Protein AF-A0A416U2E4-F1 (afdb_monomer)

Foldseek 3Di:
DDDFFFKKFFDADDVVCCVVPNDDDDPARIWTWHDWDCPPVWIKTKTWHPADPVGHIDIDIDTPVRMDTPVVCVPPDPVRVCVVVVDDDDDDDD

Solvent-accessible surface area (backbone atoms only — not comparable to full-atom values): 5835 Å² total; per-residue (Å²): 134,90,51,70,69,40,50,28,30,79,75,45,76,62,62,70,58,27,72,76,76,50,74,87,83,73,84,41,73,54,26,32,28,71,42,75,48,78,72,84,89,51,42,42,32,32,31,39,27,53,61,45,102,90,34,73,65,48,73,48,78,38,53,56,83,24,49,42,57,48,75,82,50,72,88,58,51,70,66,58,49,24,70,74,68,76,49,87,88,86,82,79,90,130

pLDDT: mean 92.23, std 6.37, range [62.09, 98.56]

Structure (mmCIF, N/CA/C/O backbone):
data_AF-A0A416U2E4-F1
#
_entry.id   AF-A0A416U2E4-F1
#
loop_
_atom_site.group_PDB
_atom_site.id
_atom_site.type_symbol
_atom_site.label_atom_id
_atom_site.label_alt_id
_atom_site.label_comp_id
_atom_site.label_asym_id
_atom_site.label_entity_id
_atom_site.label_seq_id
_atom_site.pdbx_PDB_ins_code
_atom_site.Cartn_x
_atom_site.Cartn_y
_atom_site.Cartn_z
_atom_site.occupancy
_atom_site.B_iso_or_equiv
_atom_site.auth_seq_id
_atom_site.auth_comp_id
_atom_site.auth_asym_id
_atom_site.auth_atom_id
_atom_site.pdbx_PDB_model_num
ATOM 1 N N . MET A 1 1 ? 4.232 -12.740 -1.058 1.00 84.75 1 MET A N 1
ATOM 2 C CA . MET A 1 1 ? 3.942 -12.353 -2.450 1.00 84.75 1 MET A CA 1
ATOM 3 C C . MET A 1 1 ? 2.544 -11.770 -2.489 1.00 84.75 1 MET A C 1
ATOM 5 O O . MET A 1 1 ? 1.638 -12.406 -1.950 1.00 84.75 1 MET A O 1
ATOM 9 N N . PHE A 1 2 ? 2.413 -10.558 -3.025 1.00 96.06 2 PHE A N 1
ATOM 10 C CA . PHE A 1 2 ? 1.135 -9.863 -3.179 1.00 96.06 2 PHE A CA 1
ATOM 11 C C . PHE A 1 2 ? 0.236 -10.577 -4.189 1.00 96.06 2 PHE A C 1
ATOM 13 O O . PHE A 1 2 ? 0.717 -11.331 -5.039 1.00 96.06 2 PHE A O 1
ATOM 20 N N . LYS A 1 3 ? -1.068 -10.344 -4.082 1.00 97.25 3 LYS A N 1
ATOM 21 C CA . LYS A 1 3 ? -2.084 -10.828 -5.015 1.00 97.25 3 LYS A CA 1
ATOM 22 C C . LYS A 1 3 ? -2.992 -9.683 -5.433 1.00 97.25 3 LYS A C 1
ATOM 24 O O . LYS A 1 3 ? -3.232 -8.762 -4.657 1.00 97.25 3 LYS A O 1
ATOM 29 N N . VAL A 1 4 ? -3.546 -9.784 -6.639 1.00 98.12 4 VAL A N 1
ATOM 30 C CA . VAL A 1 4 ? -4.590 -8.865 -7.108 1.00 98.12 4 VAL A CA 1
ATOM 31 C C . VAL A 1 4 ? -5.735 -8.834 -6.093 1.00 98.12 4 VAL A C 1
ATOM 33 O O . VAL A 1 4 ? -6.228 -9.881 -5.669 1.00 98.12 4 VAL A O 1
ATOM 36 N N . GLY A 1 5 ? -6.132 -7.627 -5.696 1.00 97.88 5 GLY A N 1
ATOM 37 C CA . GLY A 1 5 ? -7.137 -7.383 -4.663 1.00 97.88 5 GLY A CA 1
ATOM 38 C C . GLY A 1 5 ? -6.590 -7.242 -3.240 1.00 97.88 5 GLY A C 1
ATOM 39 O O . GLY A 1 5 ? -7.354 -6.860 -2.354 1.00 97.88 5 GLY A O 1
ATOM 40 N N . ASP A 1 6 ? -5.299 -7.495 -2.995 1.00 98.31 6 ASP A N 1
ATOM 41 C CA . ASP A 1 6 ? -4.696 -7.195 -1.695 1.00 98.31 6 ASP A CA 1
ATOM 42 C C . ASP A 1 6 ? -4.749 -5.684 -1.419 1.00 98.31 6 ASP A C 1
ATOM 44 O O . ASP A 1 6 ? -4.438 -4.858 -2.282 1.00 98.31 6 ASP A O 1
ATOM 48 N N . LEU A 1 7 ? -5.113 -5.326 -0.185 1.00 97.81 7 LEU A N 1
ATOM 49 C CA . LEU A 1 7 ? -4.957 -3.968 0.327 1.00 97.81 7 LEU A CA 1
ATOM 50 C C . LEU A 1 7 ? -3.533 -3.783 0.846 1.00 9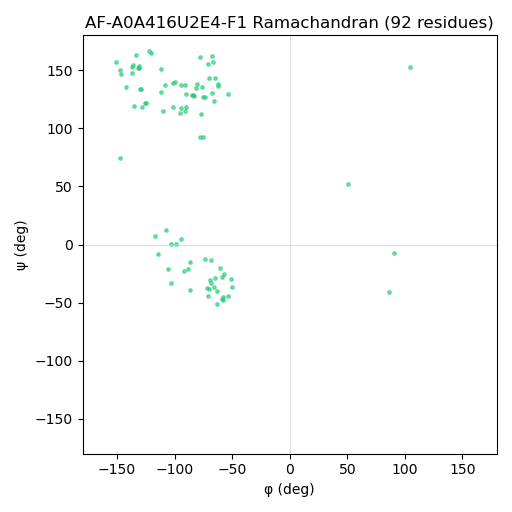7.81 7 LEU A C 1
ATOM 52 O O . LEU A 1 7 ? -3.060 -4.563 1.680 1.00 97.81 7 LEU A O 1
ATOM 56 N N . VAL A 1 8 ? -2.874 -2.729 0.378 1.00 97.94 8 VAL A N 1
ATOM 57 C CA . VAL A 1 8 ? -1.472 -2.417 0.674 1.00 97.94 8 VAL A CA 1
ATOM 58 C C . VAL A 1 8 ? -1.297 -0.950 1.043 1.00 97.94 8 VAL A C 1
ATOM 60 O O . VAL A 1 8 ? -2.166 -0.118 0.776 1.00 97.94 8 VAL A O 1
ATOM 63 N N . TYR A 1 9 ? -0.161 -0.638 1.654 1.00 96.06 9 TYR A N 1
ATOM 64 C CA . TYR A 1 9 ? 0.324 0.723 1.859 1.00 96.06 9 TYR A CA 1
ATOM 65 C C . TYR A 1 9 ? 1.822 0.781 1.542 1.00 96.06 9 TYR A C 1
ATOM 67 O O . TYR A 1 9 ? 2.517 -0.236 1.631 1.00 96.06 9 TYR A O 1
ATOM 75 N N . VAL A 1 10 ? 2.308 1.966 1.173 1.00 95.25 10 VAL A N 1
ATOM 76 C CA . VAL A 1 10 ? 3.736 2.213 0.943 1.00 95.25 10 VAL A CA 1
ATOM 77 C C . VAL A 1 10 ? 4.414 2.347 2.302 1.00 95.25 10 VAL A C 1
ATOM 79 O O . VAL A 1 10 ? 4.122 3.270 3.061 1.00 95.25 10 VAL A O 1
ATOM 82 N N . SER A 1 11 ? 5.262 1.384 2.645 1.00 94.38 11 SER A N 1
ATOM 83 C CA . SER A 1 11 ? 5.930 1.299 3.947 1.00 94.38 11 SER A CA 1
ATOM 84 C C . SER A 1 11 ? 7.407 1.6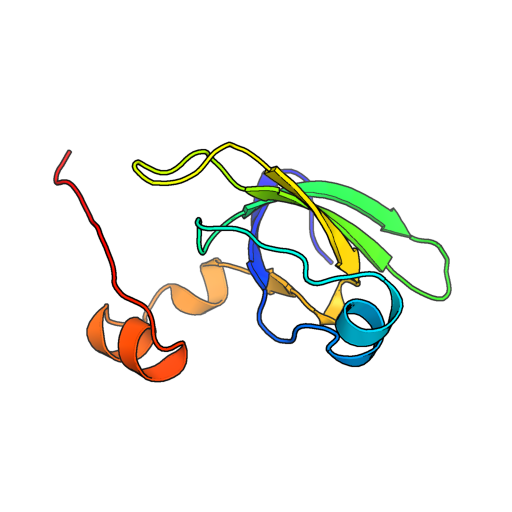73 3.886 1.00 94.38 11 SER A C 1
ATOM 86 O O . SER A 1 11 ? 7.978 2.038 4.913 1.00 94.38 11 SER A O 1
ATOM 88 N N . ASN A 1 12 ? 8.013 1.595 2.700 1.00 94.94 12 ASN A N 1
ATOM 89 C CA . ASN A 1 12 ? 9.426 1.869 2.474 1.00 94.94 12 ASN A CA 1
ATOM 90 C C . ASN A 1 12 ? 9.633 2.482 1.074 1.00 94.94 12 ASN A C 1
ATOM 92 O O . ASN A 1 12 ? 10.057 1.772 0.166 1.00 94.94 12 ASN A O 1
ATOM 96 N N . PRO A 1 13 ? 9.281 3.764 0.868 1.00 92.62 13 PRO A N 1
ATOM 97 C CA . PRO A 1 13 ? 9.373 4.396 -0.446 1.00 92.62 13 PRO A CA 1
ATOM 98 C C . PRO A 1 13 ? 10.822 4.447 -0.949 1.00 92.62 13 PRO A C 1
ATOM 100 O O . PRO A 1 13 ? 11.740 4.778 -0.194 1.00 92.62 13 PRO A O 1
ATOM 103 N N . ASP A 1 14 ? 11.026 4.166 -2.234 1.00 95.19 14 ASP A N 1
ATOM 104 C CA . ASP A 1 14 ? 12.316 4.344 -2.897 1.00 95.19 14 ASP A CA 1
ATOM 105 C C . ASP A 1 14 ? 12.583 5.831 -3.175 1.00 95.19 14 ASP A C 1
ATOM 107 O O . ASP A 1 14 ? 12.209 6.387 -4.211 1.00 95.19 14 ASP A O 1
ATOM 111 N N . THR A 1 15 ? 13.263 6.485 -2.234 1.00 93.38 15 THR A N 1
ATOM 112 C CA . THR A 1 15 ? 13.598 7.909 -2.345 1.00 93.38 15 THR A CA 1
ATOM 113 C C . THR A 1 15 ? 14.547 8.204 -3.504 1.00 93.38 15 THR A C 1
ATOM 115 O O . THR A 1 15 ? 14.486 9.295 -4.060 1.00 93.38 15 THR A O 1
ATOM 118 N N . LYS A 1 16 ? 15.415 7.258 -3.895 1.00 93.81 16 LYS A N 1
ATOM 119 C CA . LYS A 1 16 ? 16.347 7.471 -5.014 1.00 93.81 16 LYS A CA 1
ATOM 120 C C . LYS A 1 16 ? 15.598 7.498 -6.336 1.00 93.81 16 LYS A C 1
ATOM 122 O O . LYS A 1 16 ? 15.846 8.375 -7.157 1.00 93.81 16 LYS A O 1
ATOM 127 N N . TYR A 1 17 ? 14.667 6.562 -6.518 1.00 92.50 17 TYR A N 1
ATOM 128 C CA . TYR A 1 17 ? 13.792 6.561 -7.682 1.00 92.50 17 TYR A CA 1
ATOM 129 C C . TYR A 1 17 ? 12.991 7.866 -7.769 1.00 92.50 17 TYR A C 1
ATOM 131 O O . TYR A 1 17 ? 12.925 8.488 -8.826 1.00 92.50 17 TYR A O 1
ATOM 139 N N . GLU A 1 18 ? 12.420 8.321 -6.654 1.00 93.31 18 GLU A N 1
ATOM 140 C CA . GLU A 1 18 ? 11.595 9.534 -6.635 1.00 93.31 18 GLU A CA 1
ATOM 141 C C . GLU A 1 18 ? 12.387 10.829 -6.864 1.00 93.31 18 GLU A C 1
ATOM 143 O O . GLU A 1 18 ? 11.857 11.769 -7.461 1.00 93.31 18 GLU A O 1
ATOM 148 N N . GLU A 1 19 ? 13.656 10.880 -6.452 1.00 94.19 19 GLU A N 1
ATOM 149 C CA . GLU A 1 19 ? 14.569 11.983 -6.776 1.00 94.19 19 GLU A CA 1
ATOM 150 C C . GLU A 1 19 ? 14.886 12.056 -8.280 1.00 94.19 19 GLU A C 1
ATOM 152 O O . GLU A 1 19 ? 14.999 13.153 -8.830 1.00 94.19 19 GLU A O 1
ATOM 157 N N . GLU A 1 20 ? 15.016 10.909 -8.954 1.00 95.12 20 GLU A N 1
ATOM 158 C CA . GLU A 1 20 ? 15.403 10.831 -10.369 1.00 95.12 20 GLU A CA 1
ATOM 159 C C . GLU A 1 20 ? 14.206 10.955 -11.329 1.00 95.12 20 GLU A C 1
ATOM 161 O O . GLU A 1 20 ? 14.302 11.624 -12.360 1.00 95.12 20 GLU A O 1
ATOM 166 N N . TYR A 1 21 ? 13.068 10.347 -10.984 1.00 91.31 21 TYR A N 1
ATOM 167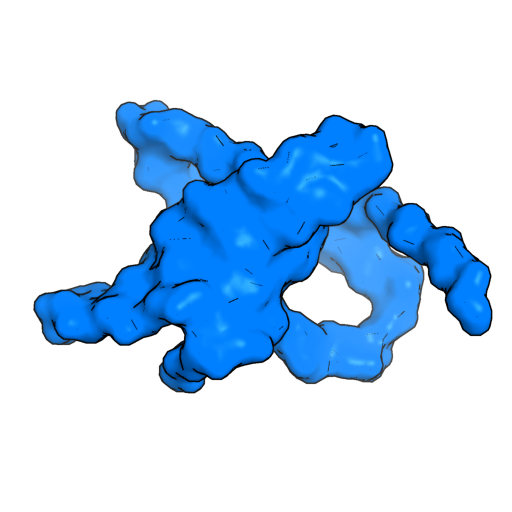 C CA . TYR A 1 21 ? 11.907 10.196 -11.872 1.00 91.31 21 TYR A CA 1
ATOM 168 C C . TYR A 1 21 ? 10.661 10.966 -11.413 1.00 91.31 21 TYR A C 1
ATOM 170 O O . TYR A 1 21 ? 9.695 11.083 -12.171 1.00 91.31 21 TYR A O 1
ATOM 178 N N . GLY A 1 22 ? 10.689 11.541 -10.209 1.00 91.69 22 GLY A N 1
ATOM 179 C CA . GLY A 1 22 ? 9.588 12.296 -9.619 1.00 91.69 22 GLY A CA 1
ATOM 180 C C . GLY A 1 22 ? 8.838 11.530 -8.528 1.00 91.69 22 GLY A C 1
ATOM 181 O O . GLY A 1 22 ? 8.758 10.304 -8.514 1.00 91.69 22 GLY A O 1
ATOM 182 N N . VAL A 1 23 ? 8.257 12.289 -7.598 1.00 89.81 23 VAL A N 1
ATOM 183 C CA . VAL A 1 23 ? 7.582 11.755 -6.408 1.00 89.81 23 VAL A CA 1
ATOM 184 C C . VAL A 1 23 ? 6.231 11.135 -6.772 1.00 89.81 23 VAL A C 1
ATOM 186 O O . VAL A 1 23 ? 5.364 11.805 -7.349 1.00 89.81 23 VAL A O 1
ATOM 189 N N . ARG A 1 24 ? 6.003 9.879 -6.367 1.00 92.81 24 ARG A N 1
ATOM 190 C CA . ARG A 1 24 ? 4.705 9.205 -6.523 1.00 92.81 24 ARG A CA 1
ATOM 191 C C . ARG A 1 24 ? 3.740 9.698 -5.453 1.00 92.81 24 ARG A C 1
ATOM 193 O O . ARG A 1 24 ? 3.669 9.183 -4.343 1.00 92.81 24 ARG A O 1
ATOM 200 N N . PHE A 1 25 ? 2.963 10.719 -5.792 1.00 88.69 25 PHE A N 1
ATOM 201 C CA . PHE A 1 25 ? 2.000 11.301 -4.863 1.00 88.69 25 PHE A CA 1
ATOM 202 C C . PHE A 1 25 ? 0.660 10.543 -4.867 1.00 88.69 25 PHE A C 1
ATOM 204 O O . PHE A 1 25 ? 0.039 10.360 -5.917 1.00 88.69 25 PHE A O 1
ATOM 211 N N . HIS A 1 26 ? 0.170 10.153 -3.686 1.00 89.88 26 HIS A N 1
ATOM 212 C CA . HIS A 1 26 ? -1.175 9.609 -3.474 1.00 89.88 26 HIS A CA 1
ATOM 213 C C . HIS A 1 26 ? -1.754 10.112 -2.142 1.00 89.88 26 HIS A C 1
ATOM 215 O O . HIS A 1 26 ? -1.075 10.142 -1.122 1.00 89.88 26 HIS A O 1
ATOM 221 N N . LYS A 1 27 ? -3.030 10.529 -2.138 1.00 86.69 27 LYS A N 1
ATOM 222 C CA . LYS A 1 27 ? -3.687 11.057 -0.921 1.00 86.69 27 LYS A CA 1
ATOM 223 C C . LYS A 1 27 ? -4.353 9.988 -0.063 1.00 86.69 27 LYS A C 1
ATOM 225 O O . LYS A 1 27 ? -4.632 10.236 1.105 1.00 86.69 27 LYS A O 1
ATOM 230 N N . SER A 1 28 ? -4.668 8.835 -0.645 1.00 90.94 28 SER A N 1
ATOM 231 C CA . SER A 1 28 ? -5.143 7.686 0.121 1.00 90.94 28 SER A CA 1
ATOM 232 C C . SER A 1 28 ? -3.945 6.966 0.725 1.00 90.94 28 SER A C 1
ATOM 234 O O . SER A 1 28 ? -2.967 6.723 0.021 1.00 90.94 28 SER A O 1
ATOM 236 N N . PHE A 1 29 ? -4.034 6.598 2.004 1.00 91.56 29 PHE A N 1
ATOM 237 C CA . PHE A 1 29 ? -2.999 5.794 2.654 1.00 91.56 29 PHE A CA 1
ATOM 238 C C . PHE A 1 29 ? -2.987 4.350 2.133 1.00 91.56 29 PHE A C 1
ATOM 240 O O . PHE A 1 29 ? -1.927 3.770 1.920 1.00 91.56 29 PHE A O 1
ATOM 247 N N . PHE A 1 30 ? -4.172 3.788 1.874 1.00 94.19 30 PHE A N 1
ATOM 248 C CA . PHE A 1 30 ? -4.316 2.438 1.336 1.00 94.19 30 PHE A CA 1
ATOM 249 C C . PHE A 1 30 ? -4.578 2.453 -0.165 1.00 94.19 30 PHE A C 1
ATOM 251 O O . PHE A 1 30 ? -5.370 3.262 -0.664 1.00 94.19 30 PHE A O 1
ATOM 258 N N . GLY A 1 31 ? -3.950 1.511 -0.860 1.00 96.56 31 GLY A N 1
ATOM 259 C CA . GLY A 1 31 ? -4.209 1.178 -2.253 1.00 96.56 31 GLY A CA 1
ATOM 260 C C . GLY A 1 31 ? -4.597 -0.290 -2.410 1.00 96.56 31 GLY A C 1
ATOM 261 O O . GLY A 1 31 ? -4.459 -1.095 -1.488 1.00 96.56 31 GLY A O 1
ATOM 262 N N . THR A 1 32 ? -5.125 -0.632 -3.580 1.00 98.25 32 THR A N 1
ATOM 263 C CA . THR A 1 32 ? -5.468 -2.008 -3.962 1.00 98.25 32 THR A CA 1
ATOM 264 C C . THR A 1 32 ? -4.533 -2.470 -5.064 1.00 98.25 32 THR A C 1
ATOM 266 O O . THR A 1 32 ? -4.371 -1.761 -6.056 1.00 98.25 32 THR A O 1
ATOM 269 N N . VAL A 1 33 ? -3.953 -3.656 -4.908 1.00 98.56 33 VAL A N 1
ATOM 270 C CA . VAL A 1 33 ? -3.123 -4.277 -5.945 1.00 98.56 33 VAL A CA 1
ATOM 271 C C . VAL A 1 33 ? -3.986 -4.621 -7.159 1.00 98.56 33 VAL A C 1
ATOM 273 O O . VAL A 1 33 ? -4.974 -5.351 -7.032 1.00 98.56 33 VAL A O 1
ATOM 276 N N . THR A 1 34 ? -3.614 -4.105 -8.326 1.00 98.44 34 THR A N 1
ATOM 277 C CA . THR A 1 34 ? -4.287 -4.350 -9.612 1.00 98.44 34 THR A CA 1
ATOM 278 C C . THR A 1 34 ? -3.525 -5.342 -10.479 1.00 98.44 34 THR A C 1
ATOM 280 O O . THR A 1 34 ? -4.162 -6.160 -11.142 1.00 98.44 34 THR A O 1
ATOM 283 N N . GLU A 1 35 ? -2.195 -5.346 -10.395 1.00 98.25 35 GLU A N 1
ATOM 284 C CA . GLU A 1 35 ? -1.321 -6.251 -11.142 1.00 98.25 35 GLU A CA 1
ATOM 285 C C . GLU A 1 35 ? -0.063 -6.598 -10.331 1.00 98.25 35 GLU A C 1
ATOM 287 O O . GLU A 1 35 ? 0.398 -5.818 -9.495 1.00 98.25 35 GLU A O 1
ATOM 292 N N . VAL A 1 36 ? 0.477 -7.800 -10.552 1.00 97.94 36 VAL A N 1
ATOM 293 C CA . VAL A 1 36 ? 1.754 -8.252 -9.984 1.00 97.94 36 VAL A CA 1
ATOM 294 C C . VAL A 1 36 ? 2.547 -8.932 -11.090 1.00 97.94 36 VAL A C 1
ATOM 296 O O . VAL A 1 36 ? 2.109 -9.961 -11.609 1.00 97.94 36 VAL A O 1
ATOM 299 N N . THR A 1 37 ? 3.725 -8.393 -11.391 1.00 97.75 37 THR A N 1
ATOM 300 C CA . THR A 1 37 ? 4.582 -8.861 -12.485 1.00 97.75 37 THR A CA 1
ATOM 301 C C . THR A 1 37 ? 5.968 -9.194 -11.948 1.00 97.75 37 THR A C 1
ATOM 303 O O . THR A 1 37 ? 6.631 -8.359 -11.334 1.00 97.75 37 THR A O 1
ATOM 306 N N . ASP A 1 38 ? 6.392 -10.441 -12.151 1.00 96.44 38 ASP A N 1
ATOM 307 C CA . ASP A 1 38 ? 7.709 -10.943 -11.754 1.00 96.44 38 ASP A CA 1
ATOM 308 C C . ASP A 1 38 ? 8.669 -10.858 -12.948 1.00 96.44 38 ASP A C 1
ATOM 310 O O . ASP A 1 38 ? 8.485 -11.546 -13.955 1.00 96.44 38 ASP A O 1
ATOM 314 N N . TYR A 1 39 ? 9.682 -9.999 -12.836 1.00 94.06 39 TYR A N 1
ATOM 315 C CA . TYR A 1 39 ? 10.733 -9.823 -13.841 1.00 94.06 39 TYR A CA 1
ATOM 316 C C . TYR A 1 39 ? 11.984 -10.677 -13.544 1.00 94.06 39 TYR A C 1
ATOM 318 O O . TYR A 1 39 ? 12.986 -10.598 -14.256 1.00 94.06 39 TYR A O 1
ATOM 326 N N . GLY A 1 40 ? 11.946 -11.521 -12.508 1.00 92.81 40 GLY A N 1
ATOM 327 C CA . GLY A 1 40 ? 13.006 -12.441 -12.093 1.00 92.81 40 GLY A CA 1
ATOM 328 C C . GLY A 1 40 ? 14.043 -11.819 -11.155 1.00 92.81 40 GLY A C 1
ATOM 329 O O . GLY A 1 40 ? 14.458 -12.455 -10.187 1.00 92.81 40 GLY A O 1
ATOM 330 N N . ASN A 1 41 ? 14.460 -10.577 -11.409 1.00 93.44 41 ASN A N 1
ATOM 331 C CA . ASN A 1 41 ? 15.324 -9.794 -10.514 1.00 93.44 41 ASN A CA 1
ATOM 332 C C . ASN A 1 41 ? 14.527 -8.924 -9.531 1.00 93.44 41 ASN A C 1
ATOM 334 O O . ASN A 1 41 ? 15.046 -8.555 -8.478 1.00 93.44 41 ASN A O 1
ATOM 338 N N . GLU A 1 42 ? 13.283 -8.601 -9.872 1.00 93.12 42 GLU A N 1
ATOM 339 C CA . GLU A 1 42 ? 12.384 -7.805 -9.054 1.00 93.12 42 GLU A CA 1
ATOM 340 C C . GLU A 1 42 ? 10.920 -8.164 -9.300 1.00 93.12 42 GLU A C 1
ATOM 342 O O . GLU A 1 42 ? 10.549 -8.690 -10.351 1.00 93.12 42 GLU A O 1
ATOM 347 N N . ILE A 1 43 ? 10.085 -7.854 -8.310 1.00 96.88 43 ILE A N 1
ATOM 348 C CA . ILE A 1 43 ? 8.635 -8.004 -8.401 1.00 96.88 43 ILE A CA 1
ATOM 349 C C . ILE A 1 43 ? 8.045 -6.600 -8.440 1.00 96.88 43 ILE A C 1
ATOM 351 O O . ILE A 1 43 ? 8.144 -5.863 -7.457 1.00 96.88 43 ILE A O 1
ATOM 355 N N . CYS A 1 44 ? 7.425 -6.254 -9.562 1.00 97.06 44 CYS A N 1
ATOM 356 C CA . CYS A 1 44 ? 6.686 -5.014 -9.738 1.00 97.06 44 CYS A CA 1
ATOM 357 C C . CYS A 1 44 ? 5.218 -5.227 -9.352 1.00 97.06 44 CYS A C 1
ATOM 359 O O . CYS A 1 44 ? 4.613 -6.251 -9.683 1.00 97.06 44 CYS A O 1
ATOM 361 N N . VAL A 1 45 ? 4.649 -4.270 -8.630 1.00 98.25 45 VAL A N 1
ATOM 362 C CA . VAL A 1 45 ? 3.277 -4.301 -8.130 1.00 98.25 45 VAL A CA 1
ATOM 363 C C . VAL A 1 45 ? 2.589 -3.008 -8.539 1.00 98.25 45 VAL A C 1
ATOM 365 O O . VAL A 1 45 ? 2.990 -1.925 -8.109 1.00 98.25 45 VAL A O 1
ATOM 368 N N . GLU A 1 46 ? 1.535 -3.120 -9.341 1.00 98.06 46 GLU A N 1
ATOM 369 C CA . GLU A 1 46 ? 0.677 -1.983 -9.658 1.00 98.06 46 GLU A CA 1
ATOM 370 C C . GLU A 1 46 ? -0.370 -1.807 -8.562 1.00 98.06 46 GLU A C 1
ATOM 372 O O . GLU A 1 46 ? -1.063 -2.749 -8.159 1.00 98.06 46 GLU A O 1
ATOM 377 N N . VAL A 1 47 ? -0.462 -0.582 -8.049 1.00 98.31 47 VAL A N 1
ATOM 378 C CA . VAL A 1 47 ? -1.325 -0.221 -6.930 1.00 98.31 47 VAL A CA 1
ATOM 379 C C . VAL A 1 47 ? -2.219 0.937 -7.331 1.00 98.31 47 VAL A C 1
ATOM 381 O O . VAL A 1 47 ? -1.768 2.041 -7.637 1.00 98.31 47 VAL A O 1
ATOM 384 N N . LYS A 1 48 ? -3.524 0.698 -7.243 1.00 98.06 48 LYS A N 1
ATOM 385 C CA . LYS A 1 48 ? -4.558 1.703 -7.447 1.00 98.06 48 LYS A CA 1
ATOM 386 C C . LYS A 1 48 ? -4.986 2.309 -6.118 1.00 98.06 48 LYS A C 1
ATOM 388 O O . LYS A 1 48 ? -5.576 1.631 -5.273 1.00 98.06 48 LYS A O 1
ATOM 393 N N . PHE A 1 49 ? -4.773 3.606 -5.965 1.00 96.00 49 PHE A N 1
ATOM 394 C CA . PHE A 1 49 ? -5.269 4.383 -4.839 1.00 96.00 49 PHE A CA 1
ATOM 395 C C . PHE A 1 49 ? -6.661 4.942 -5.161 1.00 96.00 49 PHE A C 1
ATOM 397 O O . PHE A 1 49 ? -6.858 5.531 -6.231 1.00 96.00 49 PHE A O 1
ATOM 404 N N . PRO A 1 50 ? -7.654 4.755 -4.273 1.00 93.00 50 PRO A N 1
ATOM 405 C CA . PRO A 1 50 ? -8.994 5.287 -4.477 1.00 93.00 50 PRO A CA 1
ATOM 406 C C . PRO A 1 50 ? -9.002 6.819 -4.419 1.00 93.00 50 PRO A C 1
ATOM 408 O O . PRO A 1 50 ? -8.087 7.449 -3.890 1.00 93.00 50 PRO A O 1
ATOM 411 N N . ALA A 1 51 ? -10.071 7.416 -4.951 1.00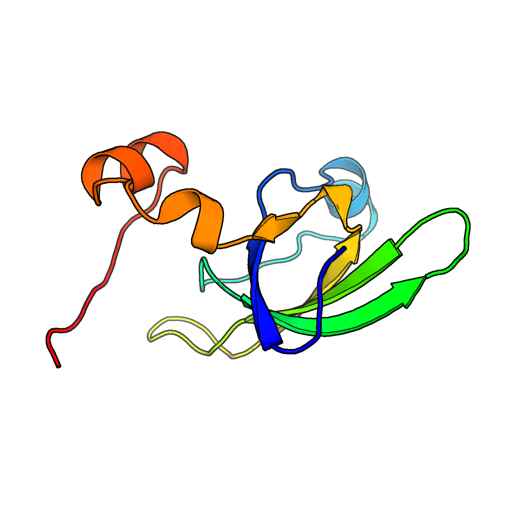 90.56 51 ALA A N 1
ATOM 412 C CA . ALA A 1 51 ? -10.325 8.839 -4.760 1.00 90.56 51 ALA A CA 1
ATOM 413 C C . ALA A 1 51 ? -10.605 9.130 -3.276 1.00 90.56 51 ALA A C 1
ATOM 415 O O . ALA A 1 51 ? -11.254 8.338 -2.592 1.00 90.56 51 ALA A O 1
ATOM 416 N N . THR A 1 52 ? -10.138 10.278 -2.797 1.00 85.62 52 THR A N 1
ATOM 417 C CA . THR A 1 52 ? -10.435 10.805 -1.457 1.00 85.62 52 THR A CA 1
ATOM 418 C C . THR A 1 52 ? -11.115 12.168 -1.603 1.00 85.62 52 THR A C 1
ATOM 420 O O . THR A 1 52 ? -11.022 12.763 -2.677 1.00 85.62 52 THR A O 1
ATOM 423 N N . PRO A 1 53 ? -11.769 12.728 -0.565 1.00 83.06 53 PRO A N 1
ATOM 424 C CA . PRO A 1 53 ? -12.411 14.047 -0.669 1.00 83.06 53 PRO A CA 1
ATOM 425 C C . PRO A 1 53 ? -11.490 15.146 -1.218 1.00 83.06 53 PRO A C 1
ATOM 427 O O . PRO A 1 53 ? -11.938 16.060 -1.902 1.00 83.06 53 PRO A O 1
ATOM 430 N N . ASN A 1 54 ? -10.184 15.017 -0.971 1.00 80.38 54 ASN A N 1
ATOM 431 C CA . ASN A 1 54 ? -9.1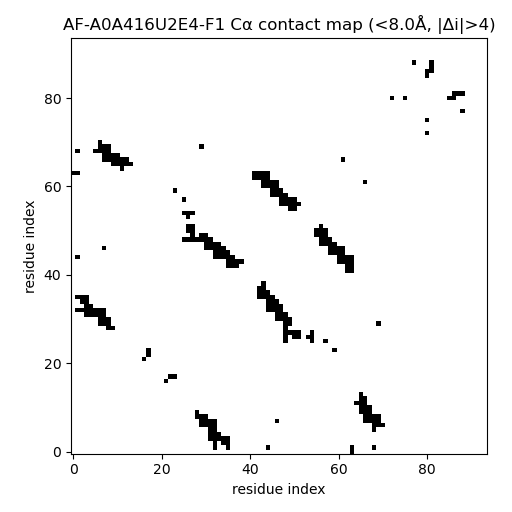78 15.968 -1.420 1.00 80.38 54 ASN A CA 1
ATOM 432 C C . ASN A 1 54 ? -8.372 15.483 -2.638 1.00 80.38 54 ASN A C 1
ATOM 434 O O . ASN A 1 54 ? -7.446 16.188 -3.038 1.00 80.38 54 ASN A O 1
ATOM 438 N N . GLY A 1 55 ? -8.620 14.295 -3.199 1.00 82.75 55 GLY A N 1
ATOM 439 C CA . GLY A 1 55 ? -7.716 13.657 -4.163 1.00 82.75 55 GLY A CA 1
ATOM 440 C C . GLY A 1 55 ? -8.403 12.819 -5.233 1.00 82.75 55 GLY A C 1
ATOM 441 O O . GLY A 1 55 ? -9.407 12.155 -4.994 1.00 82.75 55 GLY A O 1
ATOM 442 N N . CYS A 1 56 ? -7.815 12.810 -6.426 1.00 88.56 56 CYS A N 1
ATOM 443 C CA . CYS A 1 56 ? -8.251 11.942 -7.511 1.00 88.56 56 CYS A CA 1
ATOM 444 C C . CYS A 1 56 ? -7.759 10.503 -7.308 1.00 88.56 56 CYS A C 1
ATOM 446 O O . CYS A 1 56 ? -6.811 10.243 -6.568 1.00 88.56 56 CYS A O 1
ATOM 448 N N . LYS A 1 57 ? -8.402 9.575 -8.015 1.00 91.12 57 LYS A N 1
ATOM 449 C CA . LYS A 1 57 ? -7.946 8.192 -8.163 1.00 91.12 57 LYS A CA 1
ATOM 450 C C . LYS A 1 57 ? -6.650 8.166 -8.981 1.00 91.12 57 LYS A C 1
ATOM 452 O O . LYS A 1 57 ? -6.604 8.783 -10.043 1.00 91.12 57 LYS A O 1
ATOM 457 N N . ILE A 1 58 ? -5.627 7.475 -8.485 1.00 95.06 58 ILE A N 1
ATOM 458 C CA . ILE A 1 58 ? -4.279 7.423 -9.078 1.00 95.06 58 ILE A CA 1
ATOM 459 C C . ILE A 1 58 ? -3.780 5.975 -9.040 1.00 95.06 58 ILE A C 1
ATOM 461 O O . ILE A 1 58 ? -4.207 5.191 -8.193 1.00 95.06 58 ILE A O 1
ATOM 465 N N . GLU A 1 59 ? -2.906 5.614 -9.969 1.00 96.44 59 GLU A N 1
ATOM 466 C CA . GLU A 1 59 ? -2.293 4.293 -10.070 1.00 96.44 59 GLU A CA 1
ATOM 467 C C . GLU A 1 59 ? -0.782 4.460 -10.204 1.00 96.44 59 GLU A C 1
ATOM 469 O O . GLU A 1 59 ? -0.324 5.326 -10.948 1.00 96.44 59 GLU A O 1
ATOM 474 N N . TRP A 1 60 ? -0.033 3.673 -9.439 1.00 97.00 60 TRP A N 1
ATOM 475 C CA . TRP A 1 60 ? 1.423 3.725 -9.388 1.00 97.00 60 TRP A CA 1
ATOM 476 C C . TRP A 1 60 ? 2.000 2.315 -9.379 1.00 97.00 60 TRP A C 1
ATOM 478 O O . TRP A 1 60 ? 1.412 1.402 -8.799 1.00 97.00 60 TRP A O 1
ATOM 488 N N . ALA A 1 61 ? 3.172 2.165 -9.987 1.00 95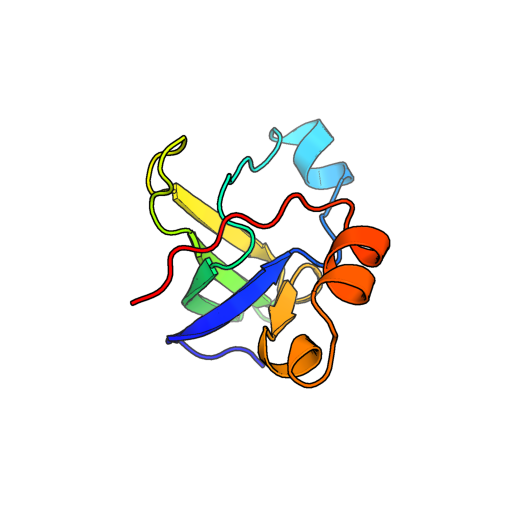.94 61 ALA A N 1
ATOM 489 C CA . ALA A 1 61 ? 3.974 0.957 -9.902 1.00 95.94 61 ALA A CA 1
ATOM 490 C C . ALA A 1 61 ? 5.005 1.093 -8.773 1.00 95.94 61 ALA A C 1
ATOM 492 O O . ALA A 1 61 ? 5.639 2.143 -8.611 1.00 95.94 61 ALA A O 1
ATOM 493 N N . TYR A 1 62 ? 5.170 0.021 -8.008 1.00 97.12 62 TYR A N 1
ATOM 494 C CA . TYR A 1 62 ? 6.150 -0.081 -6.931 1.00 97.12 62 TYR A CA 1
ATOM 495 C C . TYR A 1 62 ? 6.922 -1.384 -7.040 1.00 97.12 62 TYR A C 1
ATOM 497 O O . TYR A 1 62 ? 6.389 -2.402 -7.488 1.00 97.12 62 TYR A O 1
ATOM 505 N N . ASN A 1 63 ? 8.153 -1.382 -6.544 1.00 96.75 63 ASN A N 1
ATOM 506 C CA . ASN A 1 63 ? 8.805 -2.633 -6.206 1.00 96.75 63 ASN A CA 1
ATOM 507 C C . ASN A 1 63 ? 8.113 -3.240 -4.972 1.00 96.75 63 ASN A C 1
ATOM 509 O O . ASN A 1 63 ? 7.688 -2.538 -4.051 1.00 96.75 63 ASN A O 1
ATOM 513 N N . ALA A 1 64 ? 7.983 -4.565 -4.930 1.00 96.88 64 ALA A N 1
ATOM 514 C CA . ALA A 1 64 ? 7.353 -5.268 -3.817 1.00 96.88 64 ALA A CA 1
ATOM 515 C C . ALA A 1 64 ? 8.006 -4.974 -2.451 1.00 96.88 64 ALA A C 1
ATOM 517 O O . ALA A 1 64 ? 7.336 -5.102 -1.428 1.00 96.88 64 ALA A O 1
ATOM 518 N N . ASN A 1 65 ? 9.286 -4.589 -2.413 1.00 96.19 65 ASN A N 1
ATOM 519 C CA . ASN A 1 65 ? 9.979 -4.209 -1.178 1.00 96.19 65 ASN A CA 1
ATOM 520 C C . ASN A 1 65 ? 9.558 -2.835 -0.615 1.00 96.19 65 ASN A C 1
ATOM 522 O O . ASN A 1 65 ? 9.892 -2.529 0.531 1.00 96.19 65 ASN A O 1
ATOM 526 N N . GLU A 1 66 ? 8.830 -2.027 -1.388 1.00 97.31 66 GLU A N 1
ATOM 527 C CA . GLU A 1 66 ? 8.322 -0.720 -0.963 1.00 97.31 66 GLU A CA 1
ATOM 528 C C . GLU A 1 66 ? 6.969 -0.820 -0.245 1.00 97.31 66 GLU A C 1
ATOM 530 O O . GLU A 1 66 ? 6.519 0.135 0.396 1.00 97.31 66 GLU A O 1
ATOM 535 N N . LEU A 1 67 ? 6.300 -1.970 -0.367 1.00 97.62 67 LEU A N 1
ATOM 536 C CA . LEU A 1 67 ? 4.919 -2.180 0.051 1.00 97.62 67 LEU A CA 1
ATOM 537 C C . LEU A 1 67 ? 4.811 -3.128 1.251 1.00 97.62 67 LEU A C 1
ATOM 539 O O . LEU A 1 67 ? 5.573 -4.081 1.409 1.00 97.62 67 LEU A O 1
ATOM 543 N N . SER A 1 68 ? 3.764 -2.926 2.047 1.00 97.38 68 SER A N 1
ATOM 544 C CA . SER A 1 68 ? 3.330 -3.851 3.100 1.00 97.38 68 SER A CA 1
ATOM 545 C C . SER A 1 68 ? 1.828 -4.118 3.004 1.00 97.38 68 SER A C 1
ATOM 547 O O . SER A 1 68 ? 1.063 -3.290 2.502 1.00 97.38 68 SER A O 1
ATOM 549 N N . LEU A 1 69 ? 1.378 -5.280 3.490 1.00 97.56 69 LEU A N 1
ATOM 550 C CA . LEU A 1 69 ? -0.045 -5.625 3.486 1.00 97.56 69 LEU A CA 1
ATOM 551 C C . LEU A 1 69 ? -0.783 -4.868 4.594 1.00 97.56 69 LEU A C 1
ATOM 553 O O . LEU A 1 69 ? -0.373 -4.892 5.752 1.00 97.56 69 LEU A O 1
ATOM 557 N N . ALA A 1 70 ? -1.952 -4.304 4.289 1.00 95.69 70 ALA A N 1
ATOM 558 C CA . ALA A 1 70 ? -2.766 -3.577 5.269 1.00 95.69 70 ALA A CA 1
ATOM 559 C C . ALA A 1 70 ? -3.164 -4.443 6.480 1.00 95.69 70 ALA A C 1
ATOM 561 O O . ALA A 1 70 ? -3.317 -3.938 7.590 1.00 95.69 70 ALA A O 1
ATOM 562 N N . LYS A 1 71 ? -3.271 -5.769 6.302 1.00 94.56 71 LYS A N 1
ATOM 563 C CA . LYS A 1 71 ? -3.565 -6.718 7.392 1.00 94.56 71 LYS A CA 1
ATOM 564 C C . LYS A 1 71 ? -2.508 -6.723 8.505 1.00 94.56 71 LYS A C 1
ATOM 566 O O . LYS A 1 71 ? -2.809 -7.161 9.609 1.00 94.56 71 LYS A O 1
ATOM 571 N N . GLU A 1 72 ? -1.296 -6.242 8.234 1.00 93.31 72 GLU A N 1
ATOM 572 C CA . GLU A 1 72 ? -0.231 -6.091 9.236 1.00 93.31 72 GLU A CA 1
ATOM 573 C C . GLU A 1 72 ? -0.557 -4.996 10.267 1.00 93.31 72 GLU A C 1
ATOM 575 O O . GLU A 1 72 ? 0.055 -4.936 11.331 1.00 93.31 72 GLU A O 1
ATOM 580 N N . LEU A 1 73 ? -1.563 -4.160 9.986 1.00 92.19 73 LEU A N 1
ATOM 581 C CA . LEU A 1 73 ? -2.035 -3.084 10.857 1.00 92.19 73 LEU A CA 1
ATOM 582 C C . LEU A 1 73 ? -3.281 -3.463 11.677 1.00 92.19 73 LEU A C 1
ATOM 584 O O . LEU A 1 73 ? -3.769 -2.633 12.438 1.00 92.19 73 LEU A O 1
ATOM 588 N N . LYS A 1 74 ? -3.799 -4.696 11.538 1.00 89.44 74 LYS A N 1
ATOM 589 C CA . LYS A 1 74 ? -5.118 -5.139 12.040 1.00 89.44 74 LYS A CA 1
ATOM 590 C C . LYS A 1 74 ? -5.397 -4.808 13.514 1.00 89.44 74 LYS A C 1
ATOM 592 O O . LYS A 1 74 ? -6.532 -4.490 13.848 1.00 89.44 74 LYS A O 1
ATOM 597 N N . ASP A 1 75 ? -4.381 -4.874 14.370 1.00 91.62 75 ASP A N 1
ATOM 598 C CA . ASP A 1 75 ? -4.530 -4.702 15.821 1.00 91.62 75 ASP A CA 1
ATOM 599 C C . ASP A 1 75 ? -3.962 -3.360 16.330 1.00 91.62 75 ASP A C 1
ATOM 601 O O . ASP A 1 75 ? -3.780 -3.159 17.535 1.00 91.62 75 ASP A O 1
ATOM 605 N N . MET A 1 76 ? -3.652 -2.419 15.428 1.00 92.62 76 MET A N 1
AT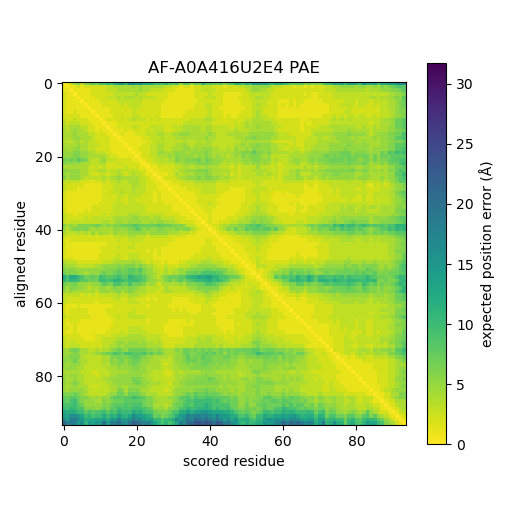OM 606 C CA . MET A 1 76 ? -3.227 -1.074 15.820 1.00 92.62 76 MET A CA 1
ATOM 607 C C . MET A 1 76 ? -4.421 -0.193 16.174 1.00 92.62 76 MET A C 1
ATOM 609 O O . MET A 1 76 ? -5.430 -0.148 15.475 1.00 92.62 76 MET A O 1
ATOM 613 N N . THR A 1 77 ? -4.267 0.580 17.247 1.00 92.00 77 THR A N 1
ATOM 614 C CA . THR A 1 77 ? -5.167 1.698 17.524 1.00 92.00 77 THR A CA 1
ATOM 615 C C . THR A 1 77 ? -4.924 2.819 16.516 1.00 92.00 77 THR A C 1
ATOM 617 O O . THR A 1 77 ? -3.816 2.965 15.996 1.00 92.00 77 THR A O 1
ATOM 620 N N . ILE A 1 78 ? -5.943 3.654 16.292 1.00 89.56 78 ILE A N 1
ATOM 621 C CA . ILE A 1 78 ? -5.840 4.842 15.429 1.00 89.56 78 ILE A CA 1
ATOM 622 C C . ILE A 1 78 ? -4.671 5.731 15.871 1.00 89.56 78 ILE A C 1
ATOM 624 O O . ILE A 1 78 ? -3.866 6.135 15.045 1.00 89.56 78 ILE A O 1
ATOM 628 N N . GLU A 1 79 ? -4.517 5.958 17.178 1.00 91.25 79 GLU A N 1
ATOM 629 C CA . GLU A 1 79 ? -3.413 6.749 17.733 1.00 91.25 79 GLU A CA 1
ATOM 630 C C . GLU A 1 79 ? -2.035 6.167 17.379 1.00 91.25 79 GLU A C 1
ATOM 632 O O . GLU A 1 79 ? -1.151 6.890 16.922 1.00 91.25 79 GLU A O 1
ATOM 637 N N . LYS A 1 80 ? -1.844 4.850 17.542 1.00 92.50 80 LYS A N 1
ATOM 638 C CA . LYS A 1 80 ? -0.576 4.194 17.191 1.00 92.50 80 LYS A CA 1
ATOM 639 C C . LYS A 1 80 ? -0.291 4.293 15.698 1.00 92.50 80 LYS A C 1
ATOM 641 O O . LYS A 1 80 ? 0.858 4.507 15.323 1.00 92.50 80 LYS A O 1
ATOM 646 N N . LEU A 1 81 ? -1.320 4.135 14.867 1.00 91.19 81 LEU A N 1
ATOM 647 C CA . LEU A 1 81 ? -1.204 4.259 13.419 1.00 91.19 81 LEU A CA 1
ATOM 648 C C . LEU A 1 81 ? -0.797 5.687 13.021 1.00 91.19 81 LEU A C 1
ATOM 650 O O . LEU A 1 81 ? 0.191 5.857 12.310 1.00 91.19 81 LEU A O 1
ATOM 654 N N . SER A 1 82 ? -1.508 6.696 13.533 1.00 90.50 82 SER A N 1
ATOM 655 C CA . SER A 1 82 ? -1.225 8.113 13.288 1.00 90.50 82 SER A CA 1
ATOM 656 C C . SER A 1 82 ? 0.183 8.503 13.716 1.00 90.50 82 SER A C 1
ATOM 658 O O . SER A 1 82 ? 0.902 9.091 12.921 1.00 90.50 82 SER A O 1
ATOM 660 N N . ASN A 1 83 ? 0.615 8.116 14.918 1.00 90.62 83 ASN A N 1
ATOM 661 C CA . ASN A 1 83 ? 1.951 8.456 15.412 1.00 90.62 83 ASN A CA 1
ATOM 662 C C . ASN A 1 83 ? 3.067 7.737 14.642 1.00 90.62 83 ASN A C 1
ATOM 664 O O . ASN A 1 83 ? 4.154 8.282 14.486 1.00 90.62 83 ASN A O 1
ATOM 668 N N . LYS A 1 84 ? 2.824 6.503 14.179 1.00 90.69 84 LYS A N 1
ATOM 669 C CA . LYS A 1 84 ? 3.834 5.713 13.461 1.00 90.69 84 LYS A CA 1
ATOM 670 C C . LYS A 1 84 ? 4.107 6.248 12.056 1.00 90.69 84 LYS A C 1
ATOM 672 O O . LYS A 1 84 ? 5.244 6.174 11.603 1.00 90.69 84 LYS A O 1
ATOM 677 N N . PHE A 1 85 ? 3.071 6.722 11.372 1.00 89.00 85 PHE A N 1
ATOM 678 C CA . PHE A 1 85 ? 3.135 7.097 9.958 1.00 89.00 85 PHE A CA 1
ATOM 679 C C .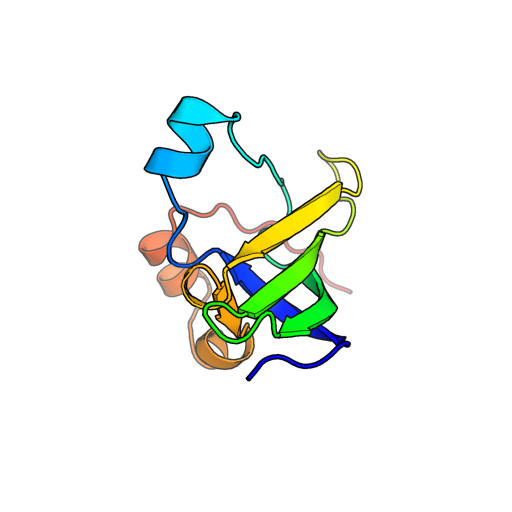 PHE A 1 85 ? 2.873 8.588 9.706 1.00 89.00 85 PHE A C 1
ATOM 681 O O . PHE A 1 85 ? 2.746 8.984 8.554 1.00 89.00 85 PHE A O 1
ATOM 688 N N . ASP A 1 86 ? 2.771 9.391 10.769 1.00 88.31 86 ASP A N 1
ATOM 689 C CA . ASP A 1 86 ? 2.435 10.819 10.727 1.00 88.31 86 ASP A CA 1
ATOM 690 C C . ASP A 1 86 ? 1.166 11.109 9.897 1.00 88.31 86 ASP A C 1
ATOM 692 O O . ASP A 1 86 ? 1.151 11.896 8.952 1.00 88.31 86 ASP A O 1
ATOM 696 N N . LEU A 1 87 ? 0.080 10.392 10.218 1.00 84.38 87 LEU A N 1
ATOM 697 C CA . LEU A 1 87 ? -1.173 10.425 9.452 1.00 84.38 87 LEU A CA 1
ATOM 698 C C . LEU A 1 87 ? -2.294 11.154 10.186 1.00 84.38 87 LEU A C 1
ATOM 700 O O . LEU A 1 87 ? -2.599 10.861 11.347 1.00 84.38 87 LEU A O 1
ATOM 704 N N . GLN A 1 88 ? -3.033 11.973 9.438 1.00 82.44 88 GLN A N 1
ATOM 705 C CA . GLN A 1 88 ? -4.354 12.446 9.837 1.00 82.44 88 GLN A CA 1
ATOM 706 C C . GLN A 1 88 ? -5.435 11.493 9.308 1.00 82.44 88 GLN A C 1
ATOM 708 O O . GLN A 1 88 ? -5.621 11.353 8.099 1.00 82.44 88 GLN A O 1
ATOM 713 N N . VAL A 1 89 ? -6.155 10.830 10.215 1.00 80.56 89 VAL A N 1
ATOM 714 C CA . VAL A 1 89 ? -7.215 9.878 9.854 1.00 80.56 89 VAL A CA 1
ATOM 715 C C . VAL A 1 89 ? -8.550 10.607 9.734 1.00 80.56 89 VAL A C 1
ATOM 717 O O . VAL A 1 89 ? -9.062 11.149 10.710 1.00 80.56 89 VAL A O 1
ATOM 720 N N . PHE A 1 90 ? -9.127 10.576 8.534 1.00 78.50 90 PHE A N 1
ATOM 721 C CA . PHE A 1 90 ? -10.501 10.997 8.273 1.00 78.50 90 PHE A CA 1
ATOM 722 C C . PHE A 1 90 ? -11.369 9.747 8.158 1.00 78.50 90 PHE A C 1
ATOM 724 O O . PHE A 1 90 ? -11.140 8.916 7.281 1.00 78.50 90 PHE A O 1
ATOM 731 N N . ALA A 1 91 ? -12.344 9.604 9.050 1.00 74.69 91 ALA A N 1
ATOM 732 C CA . ALA A 1 91 ? -13.293 8.503 9.027 1.00 74.69 91 ALA A CA 1
ATOM 733 C C . ALA A 1 91 ? -14.714 9.059 9.113 1.00 74.69 91 ALA A C 1
ATOM 735 O O . ALA A 1 91 ? -14.998 9.916 9.950 1.00 74.69 91 ALA A O 1
ATOM 736 N N . GLU A 1 92 ? -15.595 8.555 8.256 1.00 74.12 92 GLU A N 1
ATOM 737 C CA . GLU A 1 92 ? -17.035 8.759 8.363 1.00 74.12 92 GLU A CA 1
ATOM 738 C C . GLU A 1 92 ? -17.658 7.498 8.959 1.00 74.12 92 GLU A C 1
ATOM 740 O O . GLU A 1 92 ? -17.254 6.376 8.644 1.00 74.12 92 GLU A O 1
ATOM 745 N N . TYR A 1 93 ? -18.619 7.686 9.857 1.00 76.50 93 TYR A N 1
ATOM 746 C CA . TYR A 1 93 ? -19.429 6.588 10.365 1.00 76.50 93 TYR A CA 1
ATOM 747 C C . TYR A 1 93 ? -20.442 6.190 9.285 1.00 76.50 93 TYR A C 1
ATOM 749 O O . TYR A 1 93 ? -21.149 7.063 8.778 1.00 76.50 93 TYR A O 1
ATOM 757 N N . LEU A 1 94 ? -20.484 4.901 8.936 1.00 62.09 94 LEU A N 1
ATOM 758 C CA . LEU A 1 94 ? -21.446 4.321 7.991 1.00 62.09 94 LEU A CA 1
ATOM 759 C C . LEU A 1 94 ? -22.631 3.698 8.729 1.00 62.09 94 LEU A C 1
ATOM 761 O O . LEU A 1 94 ? -22.377 2.956 9.706 1.00 62.09 94 LEU A O 1
#

Sequence (94 aa):
MFKVGDLVYVSNPDTKYEEEYGVRFHKSFFGTVTEVTDYGNEICVEVKFPATPNGCKIEWAYNANELSLAKELKDMTIEKLSNKFDLQVFAEYL

S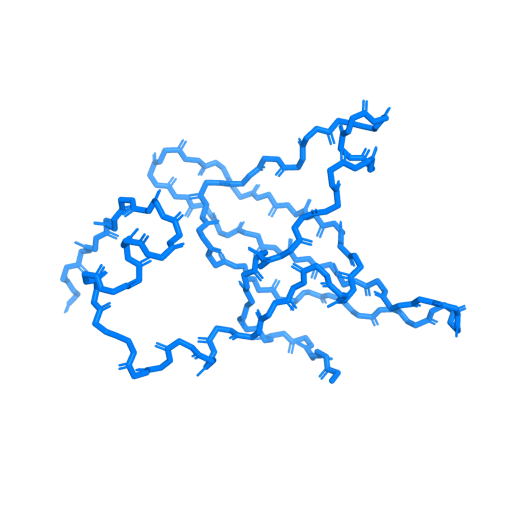econdary structure (DSSP, 8-state):
---TT-EEEESS--HHHHHHH-----S-S-EEEEEEEE-SS-EEEEEEEPPBTTB--EEEEEEGGGEEEGGGGTT--HHHHHHHHT--------

Radius of gyration: 13.82 Å; Cα contacts (8 Å, |Δi|>4): 148; chains: 1; bounding box: 38×28×32 Å

Nearest PDB structures (foldseek):
  8fl0-assembly1_LE  TM=4.632E-01  e=6.145E-03  Homo sapiens
  8fkt-assembly1_LE  TM=4.612E-01  e=1.302E-02  Homo sapiens
  8i9p-assembly1_LT  TM=4.697E-01  e=1.842E-02  Thermochaetoides thermophila DSM 1495
  4v7e-assembly1_CT  TM=4.921E-01  e=5.522E-02  Triticum aestivum
  7kya-assembly1_A  TM=5.050E-01  e=4.209E+00  Saccharomyces cerevisiae S288C

Mean predicted aligned error: 3.9 Å